Protein AF-A0A3C0UG41-F1 (afdb_monomer)

Sequence (57 aa):
MQIRESRQLPALTANDVKIKVSCGGICGSDLRVYKGTISYAQYPLRPGHEVIGTVVG

Foldseek 3Di:
DDDDDDDDDDDDDPPDWDWDWPDFDDDPVLVCLVVVNDPPDDPPDDDTDGTDTDTDD

Solvent-accessible surface area (backbone atoms only — not comparable to full-atom values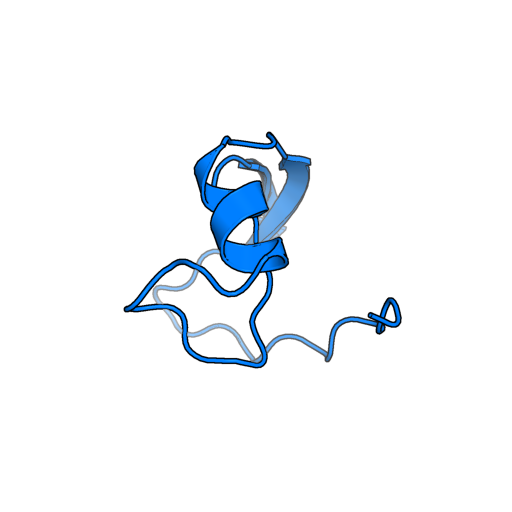): 4048 Å² total; per-residue (Å²): 138,80,92,71,85,80,75,84,78,78,84,82,57,100,86,54,75,40,63,52,73,74,52,68,55,86,54,76,65,43,54,31,52,75,69,68,71,44,92,86,67,69,82,89,72,79,78,69,92,42,75,47,62,45,81,77,80

Secondary structure (DSSP, 8-state):
----PPPPPPPPPTT---EEEEEE---HHHHHHHTT--TT--SS------EEEEE--

pLDDT: mean 92.47, std 6.53, range [59.59, 98.44]

Radius of gyration: 13.54 Å; Cα contacts (8 Å, |Δi|>4): 52; chains: 1; bounding box: 31×20×33 Å

Mean predicted aligned error: 3.83 Å

Nearest PDB structures (foldseek):
  6z42-assembly1_C  TM=8.705E-01  e=3.942E-01  Halomonas elongata DSM 2581
  3jc8-assembly1_Na  TM=8.777E-01  e=3.873E+00  Myxococcus xanthus DK 1622

Structure (mmCIF, N/CA/C/O backbone):
data_AF-A0A3C0UG41-F1
#
_entry.id   AF-A0A3C0UG41-F1
#
loop_
_atom_site.group_PDB
_atom_site.id
_atom_site.type_symbol
_atom_site.label_atom_id
_atom_site.label_alt_id
_atom_site.label_comp_id
_atom_site.label_asym_id
_atom_site.label_entity_id
_atom_site.label_seq_id
_atom_site.pdbx_PDB_ins_code
_atom_site.Cartn_x
_atom_site.Cartn_y
_atom_site.Cartn_z
_atom_site.occupanc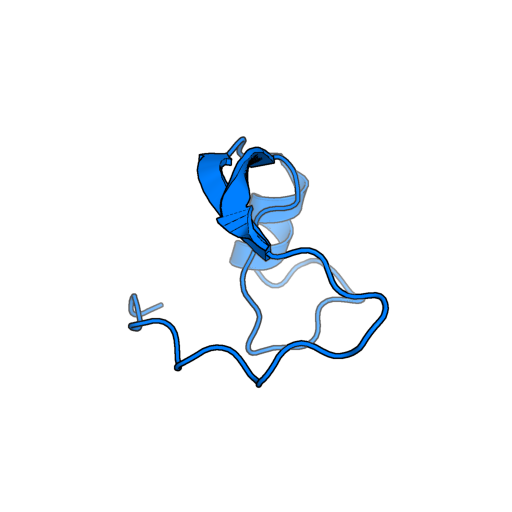y
_atom_site.B_iso_or_equiv
_atom_site.auth_seq_id
_atom_site.auth_comp_id
_atom_site.auth_asym_id
_atom_site.auth_atom_id
_atom_site.pdbx_PDB_model_num
ATOM 1 N N . MET A 1 1 ? 8.208 -13.297 -11.235 1.00 59.59 1 MET A N 1
ATOM 2 C CA . MET A 1 1 ? 7.572 -12.872 -9.970 1.00 59.59 1 MET A CA 1
ATOM 3 C C . MET A 1 1 ? 6.286 -13.665 -9.818 1.00 59.59 1 MET A C 1
ATOM 5 O O . MET A 1 1 ? 5.483 -13.639 -10.736 1.00 59.59 1 MET A O 1
ATOM 9 N N . GLN A 1 2 ? 6.134 -14.439 -8.745 1.00 73.69 2 GLN A N 1
ATOM 10 C CA . GLN A 1 2 ? 4.886 -15.159 -8.471 1.00 73.69 2 GLN A CA 1
ATOM 11 C C . GLN A 1 2 ? 4.041 -14.317 -7.518 1.00 73.69 2 GLN A C 1
ATOM 13 O O . GLN A 1 2 ? 4.577 -13.800 -6.535 1.00 73.69 2 GLN A O 1
ATOM 18 N N . ILE A 1 3 ? 2.748 -14.176 -7.812 1.00 80.38 3 ILE A N 1
ATOM 19 C CA . ILE A 1 3 ? 1.792 -13.622 -6.853 1.00 80.38 3 ILE A CA 1
ATOM 20 C C . ILE A 1 3 ? 1.751 -14.577 -5.660 1.00 80.38 3 ILE A C 1
ATOM 22 O O . ILE A 1 3 ? 1.691 -15.795 -5.830 1.00 80.38 3 ILE A O 1
ATOM 26 N N . ARG A 1 4 ? 1.854 -14.017 -4.458 1.00 83.56 4 ARG A N 1
ATOM 27 C CA . ARG A 1 4 ? 1.801 -14.760 -3.202 1.00 83.56 4 ARG A CA 1
ATOM 28 C C . ARG A 1 4 ? 0.649 -14.230 -2.376 1.00 83.56 4 ARG A C 1
ATOM 30 O O . ARG A 1 4 ? 0.421 -1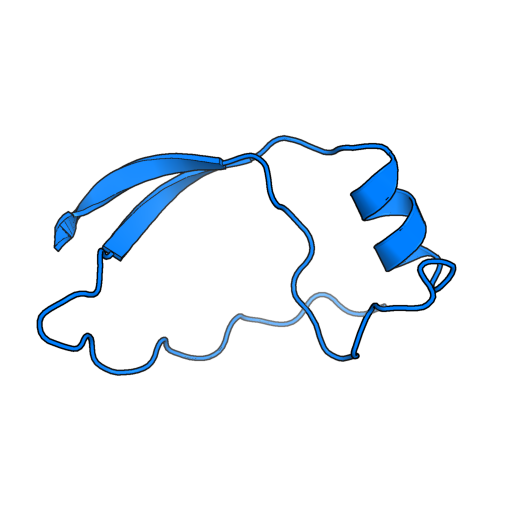3.022 -2.348 1.00 83.56 4 ARG A O 1
ATOM 37 N N . GLU A 1 5 ? -0.015 -15.136 -1.675 1.00 85.94 5 GLU A N 1
ATOM 38 C CA . GLU A 1 5 ? -1.002 -14.760 -0.674 1.00 85.94 5 GLU A CA 1
ATOM 39 C C . GLU A 1 5 ? -0.356 -13.938 0.440 1.00 85.94 5 GLU A C 1
ATOM 41 O O . GLU A 1 5 ? 0.789 -14.174 0.849 1.00 85.94 5 GLU A O 1
ATOM 46 N N . SER A 1 6 ? -1.095 -12.946 0.933 1.00 82.25 6 SER A N 1
ATOM 47 C CA . SER A 1 6 ? -0.616 -12.135 2.045 1.00 82.25 6 SER A CA 1
ATOM 48 C C . SER A 1 6 ? -0.675 -12.949 3.337 1.00 82.25 6 SER A C 1
ATOM 50 O O . SER A 1 6 ? -1.686 -13.586 3.632 1.00 82.25 6 SER A O 1
ATOM 52 N N . ARG A 1 7 ? 0.399 -12.921 4.134 1.00 85.50 7 ARG A N 1
ATOM 53 C CA . ARG A 1 7 ? 0.377 -13.509 5.480 1.00 85.50 7 ARG A CA 1
ATOM 54 C C . ARG A 1 7 ? -0.626 -12.755 6.357 1.00 85.50 7 ARG A C 1
ATOM 56 O O . ARG A 1 7 ? -0.823 -11.551 6.183 1.00 85.50 7 ARG A O 1
ATOM 63 N N . GLN A 1 8 ? -1.194 -13.463 7.331 1.00 88.38 8 GLN A N 1
ATOM 64 C CA . GLN A 1 8 ? -2.018 -12.880 8.384 1.00 88.38 8 GLN A CA 1
ATOM 65 C C . GLN A 1 8 ? -1.324 -11.663 9.017 1.00 88.38 8 GLN A C 1
ATOM 67 O O . GLN A 1 8 ? -0.124 -11.699 9.307 1.00 88.38 8 GLN A O 1
ATOM 72 N N . LEU A 1 9 ? -2.083 -10.579 9.181 1.00 87.62 9 LEU A N 1
ATOM 73 C CA . LEU A 1 9 ? -1.595 -9.353 9.806 1.00 87.62 9 LEU A CA 1
ATOM 74 C C . LEU A 1 9 ? -1.280 -9.602 11.292 1.00 87.62 9 LEU A C 1
ATOM 76 O O . LEU A 1 9 ? -1.962 -10.418 11.919 1.00 87.62 9 LEU A O 1
ATOM 80 N N . PRO A 1 10 ? -0.272 -8.915 11.858 1.00 90.44 10 PRO A N 1
ATOM 81 C CA . PRO A 1 10 ? -0.019 -8.959 13.294 1.00 90.44 10 PRO A CA 1
ATOM 82 C C . PRO A 1 10 ? -1.216 -8.405 14.082 1.00 90.44 10 PRO A C 1
ATOM 84 O O . PRO A 1 10 ? -2.083 -7.722 13.531 1.00 90.44 10 PRO A O 1
ATOM 87 N N . ALA A 1 11 ? -1.261 -8.711 15.380 1.00 93.50 11 ALA A N 1
ATOM 88 C CA . ALA A 1 11 ? -2.219 -8.086 16.285 1.00 93.50 11 ALA A CA 1
ATOM 89 C C . ALA A 1 11 ? -1.981 -6.569 16.335 1.00 93.50 11 ALA A C 1
ATOM 91 O O . ALA A 1 11 ? -0.832 -6.128 16.342 1.00 93.50 11 ALA A O 1
ATOM 92 N N . LEU A 1 12 ? -3.068 -5.797 16.363 1.00 95.00 12 LEU A N 1
ATOM 93 C CA . LEU A 1 12 ? -3.011 -4.341 16.478 1.00 95.00 12 LEU A CA 1
ATOM 94 C C . LEU A 1 12 ? -2.538 -3.943 17.880 1.00 95.00 12 LEU A C 1
ATOM 96 O O . LEU A 1 12 ? -2.918 -4.563 18.876 1.00 95.00 12 LEU A O 1
ATOM 100 N N . THR A 1 13 ? -1.731 -2.894 17.948 1.00 96.06 13 THR A N 1
ATOM 101 C CA . THR A 1 13 ? -1.360 -2.192 19.176 1.00 96.06 13 THR A CA 1
ATOM 102 C C . THR A 1 13 ? -2.259 -0.971 19.386 1.00 96.06 13 THR A C 1
ATOM 104 O O . THR A 1 13 ? -3.049 -0.611 18.518 1.00 96.06 13 THR A O 1
ATOM 107 N N . ALA A 1 14 ? -2.151 -0.312 20.545 1.00 94.69 14 ALA A N 1
ATOM 108 C CA . ALA A 1 14 ? -3.059 0.771 20.939 1.00 94.69 14 ALA A CA 1
ATOM 109 C C . ALA A 1 14 ? -3.098 1.979 19.977 1.00 94.69 14 ALA A C 1
ATOM 111 O O . ALA A 1 14 ? -4.063 2.734 20.012 1.00 94.69 14 ALA A O 1
ATOM 112 N N . ASN A 1 15 ? -2.071 2.164 19.140 1.00 95.94 15 ASN A N 1
ATOM 113 C CA . ASN A 1 15 ? -1.962 3.294 18.210 1.00 95.94 15 ASN A CA 1
ATOM 114 C C . ASN A 1 15 ? -2.051 2.874 16.735 1.00 95.94 15 ASN A C 1
ATOM 116 O O . ASN A 1 15 ? -1.783 3.690 15.853 1.00 95.94 15 ASN A O 1
ATOM 120 N N . ASP A 1 16 ? -2.386 1.614 16.459 1.00 96.38 16 ASP A N 1
ATOM 121 C CA . ASP A 1 16 ? -2.571 1.150 15.090 1.00 96.38 16 ASP A CA 1
ATOM 122 C C . ASP A 1 16 ? -3.979 1.471 14.584 1.00 96.38 16 ASP A C 1
ATOM 124 O O . ASP A 1 16 ? -4.936 1.543 15.350 1.00 96.38 16 ASP A O 1
ATOM 128 N N . VAL A 1 17 ? -4.098 1.618 13.264 1.00 95.25 17 VAL A N 1
ATOM 129 C CA . VAL A 1 17 ? -5.382 1.715 12.566 1.00 95.25 17 VAL A CA 1
ATOM 130 C C . VAL A 1 17 ? -5.442 0.623 11.511 1.00 95.25 17 VAL A C 1
ATOM 132 O O . VAL A 1 17 ? -4.547 0.475 10.673 1.00 95.25 17 VAL A O 1
ATOM 135 N N . LYS A 1 18 ? -6.530 -0.136 11.515 1.00 95.19 18 LYS A N 1
ATOM 136 C CA . LYS A 1 18 ? -6.837 -1.149 10.519 1.00 95.19 18 LYS A CA 1
ATOM 137 C C . LYS A 1 18 ? -7.748 -0.569 9.454 1.00 95.19 18 LYS A C 1
ATOM 139 O O . LYS A 1 18 ? -8.889 -0.188 9.702 1.00 95.19 18 LYS A O 1
ATOM 144 N N . ILE A 1 19 ? -7.254 -0.582 8.222 1.00 96.19 19 ILE A N 1
ATOM 145 C CA . ILE A 1 19 ? -7.989 -0.102 7.055 1.00 96.19 19 ILE A CA 1
ATOM 146 C C . ILE A 1 19 ? -8.360 -1.295 6.176 1.00 96.19 19 ILE A C 1
ATOM 148 O O . ILE A 1 19 ? -7.499 -2.074 5.760 1.00 96.19 19 ILE A O 1
ATOM 152 N N . LYS A 1 20 ? -9.649 -1.429 5.855 1.00 96.00 20 LYS A N 1
ATOM 153 C CA . LYS A 1 20 ? -10.113 -2.290 4.766 1.00 96.00 20 LYS A CA 1
ATOM 154 C C . LYS A 1 20 ? -9.948 -1.527 3.454 1.00 96.00 20 LYS A C 1
ATOM 156 O O . LYS A 1 20 ? -10.748 -0.644 3.150 1.00 96.00 20 LYS A O 1
ATOM 161 N N . VAL A 1 21 ? -8.904 -1.864 2.700 1.00 95.62 21 VAL A N 1
ATOM 162 C CA . VAL A 1 21 ? 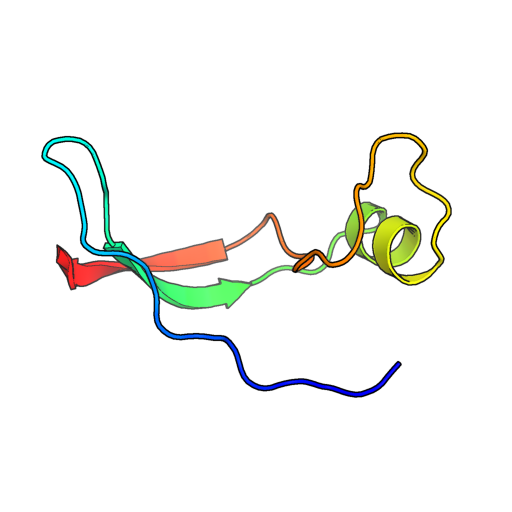-8.593 -1.236 1.406 1.00 95.62 21 VAL A CA 1
ATOM 163 C C . VAL A 1 21 ? -9.697 -1.549 0.392 1.00 95.62 21 VAL A C 1
ATOM 165 O O . VAL A 1 21 ? -10.081 -2.708 0.236 1.00 95.62 21 VAL A O 1
ATOM 168 N N . SER A 1 22 ? -10.211 -0.520 -0.283 1.00 97.62 22 SER A N 1
ATOM 169 C CA . SER A 1 22 ? -11.187 -0.638 -1.374 1.00 97.62 22 SER A CA 1
ATOM 170 C C . SER A 1 22 ? -10.528 -0.499 -2.744 1.00 97.62 22 SER A C 1
ATOM 172 O O . SER A 1 22 ? -10.893 -1.217 -3.673 1.00 97.62 22 SER A O 1
ATOM 174 N N . CYS A 1 23 ? -9.538 0.385 -2.869 1.00 97.31 23 CYS A N 1
ATOM 175 C CA . CYS A 1 23 ? -8.734 0.546 -4.075 1.00 97.31 23 CYS A CA 1
ATOM 176 C C . CYS A 1 23 ? -7.335 1.085 -3.750 1.00 97.31 23 CYS A C 1
ATOM 178 O O . CYS A 1 23 ? -7.092 1.633 -2.671 1.00 97.31 23 CYS A O 1
ATOM 180 N N . GLY A 1 24 ? -6.416 0.927 -4.703 1.00 96.44 24 GLY A N 1
ATOM 181 C CA . GLY A 1 24 ? -5.092 1.531 -4.658 1.00 96.44 24 GLY A CA 1
ATOM 182 C C . GLY A 1 24 ? -4.668 2.061 -6.024 1.00 96.44 24 GLY A C 1
ATOM 183 O O . GLY A 1 24 ? -5.047 1.498 -7.053 1.00 96.44 24 GLY A O 1
ATOM 184 N N . GLY A 1 25 ? -3.923 3.161 -6.017 1.00 97.31 25 GLY A N 1
ATOM 185 C CA . GLY A 1 25 ? -3.271 3.729 -7.190 1.00 97.31 25 GLY A CA 1
ATOM 186 C C . GLY A 1 25 ? -1.998 2.968 -7.557 1.00 97.31 25 GLY A C 1
ATOM 187 O O . GLY A 1 25 ? -1.451 2.209 -6.754 1.00 97.31 25 GLY A O 1
ATOM 188 N N . ILE A 1 26 ? -1.545 3.162 -8.796 1.00 96.44 26 ILE A N 1
ATOM 189 C CA . ILE A 1 26 ? -0.246 2.679 -9.271 1.00 96.44 26 ILE A CA 1
ATOM 190 C C . ILE A 1 26 ? 0.562 3.894 -9.701 1.00 96.44 26 ILE A C 1
ATOM 192 O O . ILE A 1 26 ? 0.232 4.553 -10.689 1.00 96.44 26 ILE A O 1
ATOM 196 N N . CYS A 1 27 ? 1.661 4.135 -9.000 1.00 96.06 27 CYS A N 1
ATOM 197 C CA . CYS A 1 27 ? 2.593 5.204 -9.303 1.00 96.06 27 CYS A CA 1
ATOM 198 C C . CYS A 1 27 ? 3.791 4.683 -10.113 1.00 96.06 27 CYS A C 1
ATOM 200 O O . CYS A 1 27 ? 4.138 3.497 -10.108 1.00 96.06 27 CYS A O 1
ATOM 202 N N . GLY A 1 28 ? 4.507 5.585 -10.789 1.00 95.81 28 GLY A N 1
ATOM 203 C CA . GLY A 1 28 ? 5.752 5.243 -11.483 1.00 95.81 28 GLY A CA 1
ATOM 204 C C . GLY A 1 28 ? 6.832 4.671 -10.551 1.00 95.81 28 GLY A C 1
ATOM 205 O O . GLY A 1 28 ? 7.654 3.858 -10.980 1.00 95.81 28 GLY A O 1
ATOM 206 N N . SER A 1 29 ? 6.828 5.043 -9.268 1.00 95.00 29 SER A N 1
ATOM 207 C CA . SER A 1 29 ? 7.724 4.478 -8.250 1.00 95.00 29 SER A CA 1
ATOM 208 C C . SER A 1 29 ? 7.423 3.004 -7.964 1.00 95.00 29 SER A C 1
ATOM 210 O O . SER A 1 29 ? 8.372 2.231 -7.823 1.00 95.00 29 SER A O 1
ATOM 212 N N . ASP A 1 30 ? 6.157 2.572 -7.988 1.00 95.19 30 ASP A N 1
ATOM 213 C CA . ASP A 1 30 ? 5.793 1.156 -7.831 1.00 95.19 30 ASP A CA 1
ATOM 214 C C . ASP A 1 30 ? 6.377 0.309 -8.969 1.00 95.19 30 ASP A C 1
ATOM 216 O O . ASP A 1 30 ? 6.877 -0.794 -8.743 1.00 95.19 30 ASP A O 1
ATOM 220 N N . LEU A 1 31 ? 6.419 0.849 -10.192 1.00 94.56 31 LEU A N 1
ATOM 221 C CA . LEU A 1 31 ? 7.071 0.187 -11.327 1.00 94.56 31 LEU A CA 1
ATOM 222 C C . LEU A 1 31 ? 8.587 0.072 -11.138 1.00 94.56 31 LEU A C 1
ATOM 224 O O . LEU A 1 31 ? 9.193 -0.909 -11.571 1.00 94.56 31 LEU A O 1
ATOM 228 N N . ARG A 1 32 ? 9.221 1.060 -10.503 1.00 95.12 32 ARG A N 1
ATOM 229 C CA . ARG A 1 32 ? 10.653 0.998 -10.181 1.00 95.12 32 ARG A CA 1
ATOM 230 C C . ARG A 1 32 ? 10.942 -0.014 -9.072 1.00 95.12 32 ARG A C 1
ATOM 232 O O . ARG A 1 32 ? 11.940 -0.722 -9.172 1.00 95.12 32 ARG A O 1
ATOM 239 N N . VAL A 1 33 ? 10.062 -0.137 -8.073 1.00 94.94 33 VAL A N 1
ATOM 240 C CA . VAL A 1 33 ? 10.094 -1.242 -7.099 1.00 94.94 33 VAL A CA 1
ATOM 241 C C . VAL A 1 33 ? 9.961 -2.582 -7.820 1.00 94.94 33 VAL A C 1
ATOM 243 O O . VAL A 1 33 ? 10.800 -3.459 -7.657 1.00 94.94 33 VAL A O 1
ATOM 246 N N . TYR A 1 34 ? 8.960 -2.735 -8.687 1.00 92.06 34 TYR A N 1
ATOM 247 C CA . TYR A 1 34 ? 8.754 -3.965 -9.454 1.00 92.06 34 TYR A CA 1
ATOM 248 C C . TYR A 1 34 ? 9.986 -4.354 -10.293 1.00 92.06 34 TYR A C 1
ATOM 250 O O . TYR A 1 34 ? 10.346 -5.527 -10.367 1.00 92.06 34 TYR A O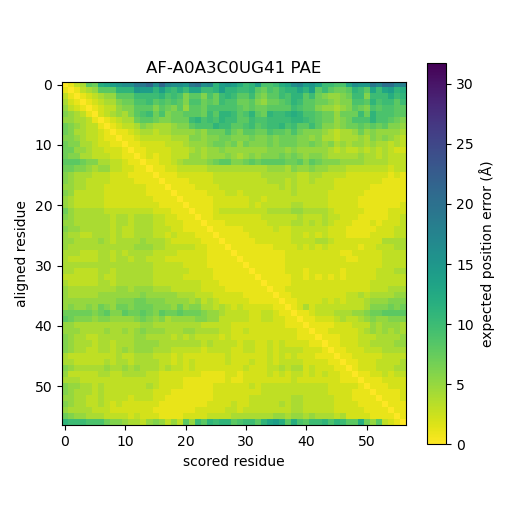 1
ATOM 258 N N . LYS A 1 35 ? 10.665 -3.367 -10.892 1.00 93.75 35 LYS A N 1
ATOM 259 C CA . LYS A 1 35 ? 11.892 -3.561 -11.682 1.00 93.75 35 LYS A CA 1
ATOM 260 C C . LYS A 1 35 ? 13.168 -3.709 -10.841 1.00 93.75 35 LYS A C 1
ATOM 262 O O . LYS A 1 35 ? 14.227 -3.924 -11.422 1.00 93.75 35 LYS A O 1
ATOM 267 N N . GLY A 1 36 ? 13.109 -3.558 -9.517 1.00 94.25 36 GLY A N 1
ATOM 268 C CA . GLY A 1 36 ? 14.297 -3.626 -8.662 1.00 94.25 36 GLY A CA 1
ATOM 269 C C . GLY A 1 36 ? 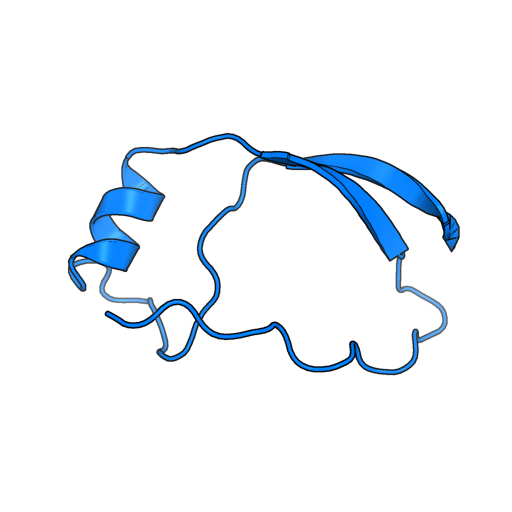15.238 -2.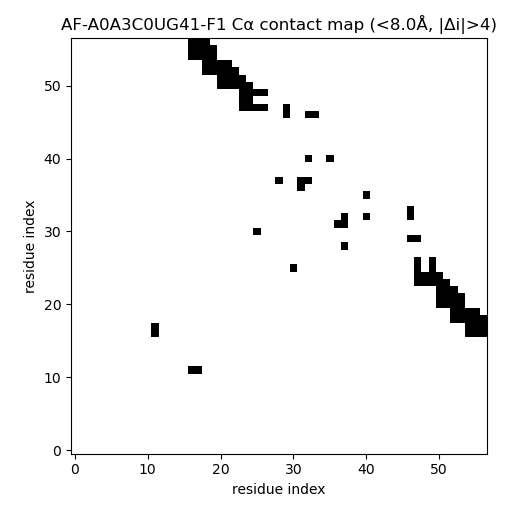419 -8.773 1.00 94.25 36 GLY A C 1
ATOM 270 O O . GLY A 1 36 ? 16.415 -2.541 -8.460 1.00 94.25 36 GLY A O 1
ATOM 271 N N . THR A 1 37 ? 14.756 -1.255 -9.227 1.00 95.62 37 THR A N 1
ATOM 272 C CA . THR A 1 37 ? 15.589 -0.064 -9.517 1.00 95.62 37 THR A CA 1
ATOM 273 C C . THR A 1 37 ? 15.445 1.072 -8.496 1.00 95.62 37 THR A C 1
ATOM 275 O O . THR A 1 37 ? 15.938 2.185 -8.709 1.00 95.62 37 THR A O 1
ATOM 278 N N . ILE A 1 38 ? 14.755 0.823 -7.380 1.00 94.38 38 ILE A N 1
ATOM 279 C CA . ILE A 1 38 ? 14.748 1.706 -6.208 1.00 94.38 38 ILE A CA 1
ATOM 280 C C . ILE A 1 38 ? 15.827 1.240 -5.229 1.00 94.38 38 ILE A C 1
ATOM 282 O O . ILE A 1 38 ? 15.755 0.130 -4.712 1.00 94.38 38 ILE A O 1
ATOM 286 N N . SER A 1 39 ? 16.804 2.107 -4.954 1.00 93.75 39 SER A N 1
ATOM 287 C CA . SER A 1 39 ? 17.978 1.798 -4.123 1.00 93.75 39 SER A CA 1
ATOM 288 C C . SER A 1 39 ? 17.658 1.531 -2.650 1.00 93.75 39 SER A C 1
ATOM 290 O O . SER A 1 39 ? 18.395 0.810 -1.991 1.00 93.75 39 SER A O 1
ATOM 292 N N . TYR A 1 40 ? 16.567 2.093 -2.133 1.00 92.75 40 TYR A N 1
ATOM 293 C CA . TYR A 1 40 ? 16.143 1.943 -0.737 1.00 92.75 40 TYR A CA 1
ATOM 294 C C . TYR A 1 40 ? 15.070 0.859 -0.530 1.00 92.75 40 TYR A C 1
ATOM 296 O O . TYR A 1 40 ? 14.533 0.722 0.566 1.00 92.75 40 TYR A O 1
ATOM 304 N N . ALA A 1 41 ? 14.721 0.094 -1.567 1.00 93.94 41 ALA A N 1
ATOM 305 C CA . ALA A 1 41 ? 13.730 -0.968 -1.462 1.00 93.94 41 ALA A CA 1
ATOM 306 C C . ALA A 1 41 ? 14.352 -2.217 -0.817 1.00 93.94 41 ALA A C 1
ATOM 308 O O . ALA A 1 41 ? 15.337 -2.755 -1.319 1.00 93.94 41 ALA A O 1
ATOM 309 N N . GLN A 1 42 ? 13.755 -2.703 0.272 1.00 93.75 42 GLN A N 1
ATOM 310 C CA . GLN A 1 42 ? 14.170 -3.937 0.945 1.00 93.75 42 GLN A CA 1
ATOM 311 C C . GLN A 1 42 ? 13.196 -5.068 0.617 1.00 93.75 42 GLN A C 1
ATOM 313 O O . GLN A 1 42 ? 12.027 -4.996 0.976 1.00 93.75 42 GLN A O 1
ATOM 318 N N . TYR A 1 43 ? 13.664 -6.112 -0.070 1.00 90.94 43 TYR A N 1
ATOM 319 C CA . TYR A 1 43 ? 12.825 -7.235 -0.504 1.00 90.94 43 TYR A CA 1
ATOM 320 C C . TYR A 1 43 ? 12.861 -8.401 0.500 1.00 90.94 43 TYR A C 1
ATOM 322 O O . TYR A 1 43 ? 13.910 -8.652 1.093 1.00 90.94 43 TYR A O 1
ATOM 330 N N . PRO A 1 44 ? 11.764 -9.174 0.645 1.00 89.00 44 PRO A N 1
ATOM 331 C CA . PRO A 1 44 ? 10.482 -9.035 -0.053 1.00 89.00 44 PRO A CA 1
ATOM 332 C C . PRO A 1 44 ? 9.626 -7.884 0.502 1.00 89.00 44 PRO A C 1
ATOM 334 O O . PRO A 1 44 ? 9.538 -7.702 1.712 1.00 89.00 44 PRO A O 1
ATOM 337 N N . LEU A 1 45 ? 8.935 -7.155 -0.381 1.00 89.00 45 LEU A N 1
ATOM 338 C CA . LEU A 1 45 ? 8.036 -6.058 -0.00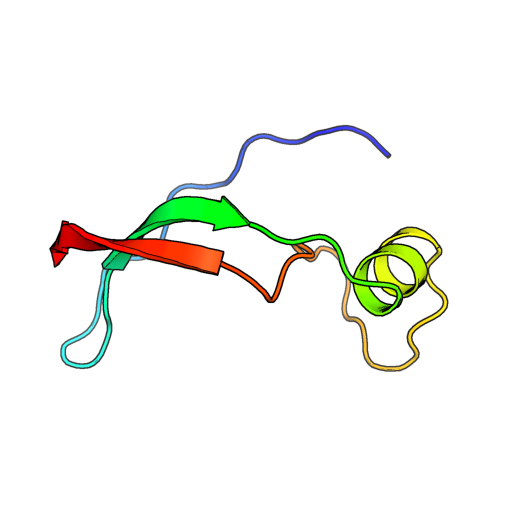4 1.00 89.00 45 LEU A CA 1
ATOM 339 C C . LEU A 1 45 ? 6.738 -6.075 -0.816 1.00 89.00 45 LEU A C 1
ATOM 341 O O . LEU A 1 45 ? 6.654 -6.723 -1.860 1.00 89.00 45 LEU A O 1
ATOM 345 N N . ARG A 1 46 ? 5.727 -5.357 -0.319 1.00 89.81 46 ARG A N 1
ATOM 346 C CA . ARG A 1 46 ? 4.444 -5.132 -0.995 1.00 89.81 46 ARG A CA 1
ATOM 347 C C . ARG A 1 46 ? 4.423 -3.693 -1.532 1.00 89.81 46 ARG A C 1
ATOM 349 O O . ARG A 1 46 ? 4.451 -2.786 -0.704 1.00 89.81 46 ARG A O 1
ATOM 356 N N . PRO A 1 47 ? 4.448 -3.473 -2.861 1.00 90.94 47 PRO A N 1
ATOM 357 C CA . PRO A 1 47 ? 4.322 -2.133 -3.436 1.00 90.94 47 PRO A CA 1
ATOM 358 C C . PRO A 1 47 ? 2.898 -1.591 -3.247 1.00 90.94 47 PRO A C 1
ATOM 360 O O . PRO A 1 47 ? 1.987 -2.348 -2.904 1.00 90.94 47 PRO A O 1
ATOM 363 N N . GLY A 1 48 ? 2.708 -0.298 -3.507 1.00 91.94 48 GLY A N 1
ATOM 364 C CA . GLY A 1 48 ? 1.459 0.413 -3.250 1.00 91.94 48 GLY A CA 1
ATOM 365 C C . GLY A 1 48 ? 1.574 1.337 -2.041 1.00 91.94 48 GLY A C 1
ATOM 366 O O . GLY A 1 48 ? 1.717 0.897 -0.902 1.00 91.94 48 GLY A O 1
ATOM 367 N N . HIS A 1 49 ? 1.506 2.636 -2.310 1.00 95.31 49 HIS A N 1
ATOM 368 C CA . HIS A 1 49 ? 1.552 3.711 -1.311 1.00 95.31 49 HIS A CA 1
ATOM 369 C C . HIS A 1 49 ? 0.437 4.746 -1.527 1.00 95.31 49 HIS A C 1
ATOM 371 O O . HIS A 1 49 ? 0.407 5.789 -0.881 1.00 95.31 49 HIS A O 1
ATOM 377 N N . GLU A 1 50 ? -0.504 4.431 -2.413 1.00 97.50 50 GLU A N 1
ATOM 378 C CA . GLU A 1 50 ? -1.670 5.238 -2.742 1.00 97.50 50 GLU A CA 1
ATOM 379 C C . GLU A 1 50 ? -2.893 4.348 -2.524 1.00 97.50 50 GLU A C 1
ATOM 381 O O . GLU A 1 50 ? -3.158 3.471 -3.340 1.00 97.50 50 G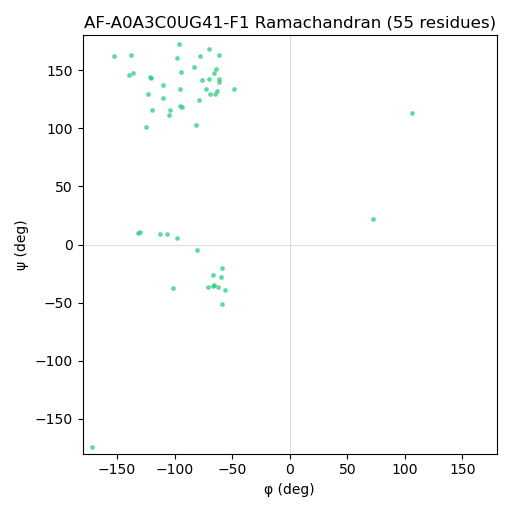LU A O 1
ATOM 386 N N . VAL A 1 51 ? -3.608 4.491 -1.405 1.00 97.00 51 VAL A N 1
ATOM 387 C CA . VAL A 1 51 ? -4.761 3.630 -1.080 1.00 97.00 51 VAL A CA 1
ATOM 388 C C . VAL A 1 51 ? -5.942 4.427 -0.550 1.00 97.00 51 VAL A C 1
ATOM 390 O O . VAL A 1 51 ? -5.775 5.428 0.144 1.00 97.00 51 VAL A O 1
ATOM 393 N N . ILE A 1 52 ? -7.144 3.937 -0.847 1.00 98.06 52 ILE A N 1
ATOM 394 C CA . ILE A 1 52 ? -8.403 4.383 -0.247 1.00 98.06 52 ILE A CA 1
ATOM 395 C C . ILE A 1 52 ? -9.051 3.167 0.413 1.00 98.06 52 ILE A C 1
ATOM 397 O O . ILE A 1 52 ? -8.951 2.036 -0.069 1.00 98.06 52 ILE A O 1
ATOM 401 N N . GLY A 1 53 ? -9.709 3.388 1.545 1.00 97.69 53 GLY A N 1
ATOM 402 C CA . GLY A 1 53 ? -10.401 2.336 2.266 1.00 97.69 53 GLY A CA 1
ATOM 403 C C . GLY A 1 53 ? -11.235 2.875 3.414 1.00 97.69 53 GLY A C 1
ATOM 404 O O . GLY A 1 53 ? -11.360 4.082 3.611 1.00 97.69 53 GLY A O 1
ATOM 405 N N . THR A 1 54 ? -11.803 1.954 4.181 1.00 98.44 54 THR A N 1
ATOM 406 C CA . THR A 1 54 ? -12.606 2.262 5.366 1.00 98.44 54 THR A CA 1
ATOM 407 C C . THR A 1 54 ? -11.849 1.842 6.618 1.00 98.44 54 THR A C 1
ATOM 409 O O . THR A 1 54 ? -11.275 0.752 6.650 1.00 98.44 54 THR A O 1
ATOM 412 N N . VAL A 1 55 ? -11.861 2.682 7.652 1.00 97.62 55 VAL A N 1
ATOM 413 C CA . VAL A 1 55 ? -11.333 2.322 8.975 1.00 97.62 55 VAL A CA 1
ATOM 414 C C . VAL A 1 55 ? -12.248 1.277 9.612 1.00 97.62 55 VAL A C 1
ATOM 416 O O . VAL A 1 55 ? -13.465 1.449 9.634 1.00 97.62 55 VAL A O 1
ATOM 419 N N . VAL A 1 56 ? -11.669 0.180 10.097 1.00 96.25 56 VAL A N 1
ATOM 420 C CA . VAL A 1 56 ? -12.403 -0.964 10.669 1.00 96.25 56 VAL A CA 1
ATOM 421 C C . VAL A 1 56 ? -11.868 -1.409 12.034 1.00 96.25 56 VAL A C 1
ATOM 423 O O . VAL A 1 56 ? -12.242 -2.479 12.514 1.00 96.25 56 VAL A O 1
ATOM 426 N N . GLY A 1 57 ? -10.991 -0.614 12.645 1.00 88.31 57 GLY A N 1
ATOM 427 C CA . GLY A 1 57 ? -10.407 -0.849 13.964 1.00 88.31 57 GLY A CA 1
ATOM 428 C C . GLY A 1 57 ? -9.031 -0.236 14.083 1.00 88.31 57 GLY A C 1
ATOM 429 O O . GLY A 1 57 ? -8.616 0.440 13.116 1.00 88.31 57 GLY A O 1
#